Protein AF-A0A844X7T4-F1 (afdb_monomer)

Foldseek 3Di:
DPDPPPPLAALVNLVVLQCCCPPVVDDLVVSCVVSVHDSVVSVVSNVCVVVVNSHDDPPPDPPPPPPD

Mean predicted aligned error: 7.13 Å

pLDDT: mean 84.1, std 14.97, range [49.59, 97.56]

Solvent-accessible surface area (backbone atoms only — not comparable to full-atom values): 4321 Å² total; per-residue (Å²): 132,96,72,60,94,84,59,84,69,50,44,66,52,47,49,48,53,46,47,38,42,70,75,68,61,52,50,64,68,56,50,16,59,76,66,74,45,56,55,68,57,51,53,53,46,50,61,33,44,77,70,70,50,46,65,86,77,77,84,80,51,76,84,66,70,77,77,124

Radius of gyration: 14.18 Å; Cα contacts (8 Å, |Δi|>4): 40; chains: 1; bounding box: 48×20×26 Å

Nearest PDB structures (foldseek):
  7bhy-assembly1_A  TM=8.515E-01  e=2.025E-02  Bacillus subtilis subsp. subtilis str. 168
  8r7y-assembly2_D  TM=7.504E-01  e=2.575E-02  Bacillus subtilis subsp. subtilis str. 168
  7bhy-assembly2_C-2  TM=7.418E-01  e=4.164E-02  Bacillus subtilis subsp. subtilis str. 168
  2w48-assembly1_A  TM=7.089E-01  e=7.151E-02  Klebsiella pneumoniae
  5clv-assembly4_M  TM=8.256E-01  e=6.604E-01  Escherichia coli

Sequence (68 aa):
MNIHKKTRLTPYHRQEIWRLYYKEKITVTDLAKRFMVSRPTIYNVLKKARLKLFVPLSSKNERYKTIS

Secondary structure (DSSP, 8-state):
----TT-SS-HHHHHHHHHHHHTS---HHHHHHHTT--HHHHHHHHHHHHTT--SPPP-S-GGGTT--

Structure (mmCIF, N/CA/C/O backbone):
data_AF-A0A844X7T4-F1
#
_entry.id   AF-A0A844X7T4-F1
#
loop_
_atom_site.group_PDB
_atom_site.id
_atom_site.type_symbol
_atom_site.label_atom_id
_atom_site.label_alt_id
_atom_site.label_comp_id
_atom_site.label_asym_id
_atom_site.label_entity_id
_atom_site.label_seq_id
_atom_site.pdbx_PDB_ins_code
_atom_site.Cartn_x
_atom_site.Cartn_y
_atom_site.Cartn_z
_atom_site.occupancy
_atom_site.B_iso_or_equiv
_atom_site.auth_seq_id
_atom_site.auth_comp_id
_atom_site.auth_asym_id
_atom_site.auth_atom_id
_atom_site.pdbx_PDB_model_num
ATOM 1 N N . MET A 1 1 ? 8.549 6.742 -18.016 1.00 59.00 1 MET A N 1
ATOM 2 C CA . MET A 1 1 ? 8.586 5.521 -17.174 1.00 59.00 1 MET A CA 1
ATOM 3 C C . MET A 1 1 ? 8.422 4.309 -18.081 1.00 59.00 1 MET A C 1
ATOM 5 O O . MET A 1 1 ? 7.380 4.210 -18.709 1.00 59.00 1 MET A O 1
ATOM 9 N N . ASN A 1 2 ? 9.413 3.417 -18.185 1.00 67.19 2 ASN A N 1
ATOM 10 C CA . ASN A 1 2 ? 9.244 2.170 -18.942 1.00 67.19 2 ASN A CA 1
ATOM 11 C C . ASN A 1 2 ? 8.520 1.147 -18.051 1.00 67.19 2 ASN A C 1
ATOM 13 O O . ASN A 1 2 ? 9.129 0.526 -17.179 1.00 67.19 2 ASN A O 1
ATOM 17 N N . ILE A 1 3 ? 7.195 1.075 -18.175 1.00 69.56 3 ILE A N 1
ATOM 18 C CA . ILE A 1 3 ? 6.351 0.190 -17.369 1.00 69.56 3 ILE A CA 1
ATOM 19 C C . ILE A 1 3 ? 6.122 -1.086 -18.173 1.00 69.56 3 ILE A C 1
ATOM 21 O O . ILE A 1 3 ? 5.518 -1.062 -19.239 1.00 69.56 3 ILE A O 1
ATOM 25 N N . HIS A 1 4 ? 6.596 -2.216 -17.651 1.00 76.00 4 HIS A N 1
ATOM 26 C CA . HIS A 1 4 ? 6.400 -3.506 -18.302 1.00 76.00 4 HIS A CA 1
ATOM 27 C C . HIS A 1 4 ? 4.901 -3.824 -18.441 1.00 76.00 4 HIS A C 1
ATOM 29 O O . HIS A 1 4 ? 4.153 -3.652 -17.478 1.00 76.00 4 HIS A O 1
ATOM 35 N N . LYS A 1 5 ? 4.472 -4.371 -19.585 1.00 74.69 5 LYS A N 1
ATOM 36 C CA . LYS A 1 5 ? 3.061 -4.668 -19.924 1.00 74.69 5 LYS A CA 1
ATOM 37 C C . LYS A 1 5 ? 2.282 -5.498 -18.892 1.00 74.69 5 LYS A C 1
ATOM 39 O O . LYS A 1 5 ? 1.070 -5.381 -18.795 1.00 74.69 5 LYS A O 1
ATOM 44 N N . LYS A 1 6 ? 2.968 -6.320 -18.086 1.00 75.00 6 LYS A N 1
ATOM 45 C CA . LYS A 1 6 ? 2.357 -7.120 -16.998 1.00 75.00 6 LYS A CA 1
ATOM 46 C C . LYS A 1 6 ? 2.265 -6.380 -15.650 1.00 75.00 6 LYS A C 1
ATOM 48 O O . LYS A 1 6 ? 1.889 -6.973 -14.641 1.00 75.00 6 LYS A O 1
ATOM 53 N N .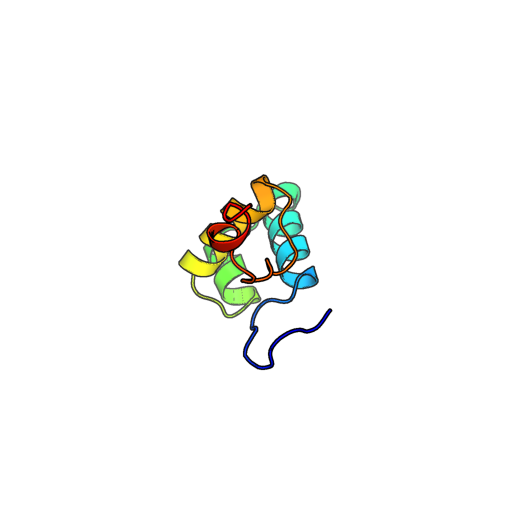 THR A 1 7 ? 2.649 -5.106 -15.591 1.00 77.81 7 THR A N 1
ATOM 54 C CA . THR A 1 7 ? 2.646 -4.327 -14.346 1.00 77.81 7 THR A CA 1
ATOM 55 C C . THR A 1 7 ? 1.220 -3.919 -13.991 1.00 77.81 7 THR A C 1
ATOM 57 O O . THR A 1 7 ? 0.697 -2.948 -14.521 1.00 77.81 7 THR A O 1
ATOM 60 N N . ARG A 1 8 ? 0.599 -4.639 -13.050 1.00 77.69 8 ARG A N 1
ATOM 61 C CA . ARG A 1 8 ? -0.789 -4.378 -12.614 1.00 77.69 8 ARG A CA 1
ATOM 62 C C . ARG A 1 8 ? -0.951 -3.095 -11.784 1.00 77.69 8 ARG A C 1
ATOM 64 O O . ARG A 1 8 ? -2.034 -2.531 -11.716 1.00 77.69 8 ARG A O 1
ATOM 71 N N . LEU A 1 9 ? 0.124 -2.619 -11.153 1.00 88.31 9 LEU A N 1
ATOM 72 C CA . LEU A 1 9 ? 0.123 -1.405 -10.331 1.00 88.31 9 LEU A CA 1
ATOM 73 C C . LEU A 1 9 ? 1.132 -0.395 -10.866 1.00 88.31 9 LEU A C 1
ATOM 75 O O . LEU A 1 9 ? 2.344 -0.595 -10.746 1.00 88.31 9 LEU A O 1
ATOM 79 N N . THR A 1 10 ? 0.626 0.699 -11.427 1.00 89.81 10 THR A N 1
ATOM 80 C CA . THR A 1 10 ? 1.440 1.841 -11.849 1.00 89.81 10 THR A CA 1
ATOM 81 C C . THR A 1 10 ? 1.959 2.608 -10.624 1.00 89.81 10 THR A C 1
ATOM 83 O O . THR A 1 10 ? 1.432 2.449 -9.519 1.00 89.81 10 THR A O 1
ATOM 86 N N . PRO A 1 11 ? 2.989 3.458 -10.770 1.00 89.12 11 PRO A N 1
ATOM 87 C CA . PRO A 1 11 ? 3.446 4.324 -9.678 1.00 89.12 11 PRO A CA 1
ATOM 88 C C . PRO A 1 11 ? 2.342 5.226 -9.118 1.00 89.12 11 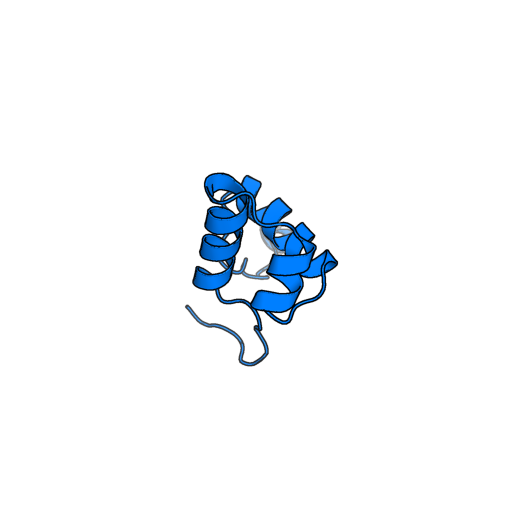PRO A C 1
ATOM 90 O O . PRO A 1 11 ? 2.248 5.376 -7.902 1.00 89.12 11 PRO A O 1
ATOM 93 N N . TYR A 1 12 ? 1.448 5.716 -9.981 1.00 90.75 12 TYR A N 1
ATOM 94 C CA . TYR A 1 12 ? 0.262 6.471 -9.576 1.00 90.75 12 TYR A CA 1
ATOM 95 C C . TYR A 1 12 ? -0.680 5.634 -8.706 1.00 90.75 12 TYR A C 1
ATOM 97 O O . TYR A 1 12 ? -1.085 6.088 -7.641 1.00 90.75 12 TYR A O 1
ATOM 105 N N . HIS A 1 13 ? -0.949 4.374 -9.072 1.00 92.69 13 HIS A N 1
ATOM 106 C CA . HIS A 1 13 ? -1.752 3.484 -8.224 1.00 92.69 13 HIS A CA 1
ATOM 107 C C . HIS A 1 13 ? -1.110 3.269 -6.850 1.00 92.69 13 HIS A C 1
ATOM 109 O O . HIS A 1 13 ? -1.811 3.207 -5.847 1.00 92.69 13 HIS A O 1
ATOM 115 N N . ARG A 1 14 ? 0.224 3.178 -6.768 1.00 93.62 14 ARG A N 1
ATOM 116 C CA . ARG A 1 14 ? 0.920 3.019 -5.479 1.00 93.62 14 ARG A CA 1
ATOM 117 C C . ARG A 1 14 ? 0.799 4.261 -4.595 1.00 93.62 14 ARG A C 1
ATOM 119 O O . ARG A 1 14 ? 0.635 4.116 -3.386 1.00 93.62 14 ARG A O 1
ATOM 126 N N . GLN A 1 15 ? 0.868 5.454 -5.184 1.00 93.44 15 GLN A N 1
ATOM 127 C CA . GLN A 1 15 ? 0.629 6.712 -4.469 1.00 93.44 15 GLN A CA 1
ATOM 128 C C . GLN A 1 15 ? -0.821 6.812 -3.993 1.00 93.44 15 GLN A C 1
ATOM 130 O O . GLN A 1 15 ? -1.065 7.168 -2.843 1.00 93.44 15 GLN A O 1
ATOM 135 N N . GLU A 1 16 ? -1.772 6.423 -4.841 1.00 95.31 16 GLU A N 1
ATOM 136 C CA . GLU A 1 16 ? -3.192 6.446 -4.501 1.00 95.31 16 GLU A CA 1
ATOM 137 C C . GLU A 1 16 ? -3.524 5.445 -3.387 1.00 95.31 16 GLU A C 1
ATOM 139 O O . GLU A 1 16 ? -4.183 5.808 -2.418 1.00 95.31 16 GLU A O 1
ATOM 144 N N . ILE A 1 17 ? -2.977 4.223 -3.434 1.00 95.75 17 ILE A N 1
ATOM 145 C CA . ILE A 1 17 ? -3.081 3.243 -2.337 1.00 95.75 17 ILE A CA 1
ATOM 146 C C . ILE A 1 17 ? -2.593 3.853 -1.016 1.00 95.75 17 ILE A C 1
ATOM 148 O O . ILE A 1 17 ? -3.245 3.694 0.014 1.00 95.75 17 ILE A O 1
ATOM 152 N N . TRP A 1 18 ? -1.463 4.566 -1.035 1.00 95.62 18 TRP A N 1
ATOM 153 C CA . TRP A 1 18 ? -0.932 5.228 0.156 1.00 95.62 18 TRP A CA 1
ATOM 154 C C . TRP A 1 18 ? -1.846 6.353 0.657 1.00 95.62 18 TRP A C 1
ATOM 156 O O . TRP A 1 18 ? -2.118 6.428 1.855 1.00 95.62 18 TRP A O 1
ATOM 166 N N . ARG A 1 19 ? -2.361 7.196 -0.246 1.00 95.69 19 ARG A N 1
ATOM 167 C CA . ARG A 1 19 ? -3.295 8.284 0.081 1.00 95.69 19 ARG A CA 1
ATOM 168 C C . ARG A 1 19 ? -4.570 7.742 0.728 1.00 95.69 19 ARG A C 1
ATOM 170 O O . ARG A 1 19 ? -4.944 8.217 1.798 1.00 95.69 19 ARG A O 1
ATOM 177 N N . LEU A 1 20 ? -5.184 6.729 0.117 1.00 96.62 20 LEU A N 1
ATOM 178 C CA . LEU A 1 20 ? -6.407 6.079 0.592 1.00 96.62 20 LEU A CA 1
ATOM 179 C C . LEU A 1 20 ? -6.204 5.399 1.952 1.00 96.62 20 LEU A C 1
ATOM 181 O O . LEU A 1 20 ? -7.029 5.539 2.850 1.00 96.62 20 LEU A O 1
ATOM 185 N N . TYR A 1 21 ? -5.081 4.703 2.137 1.00 96.19 21 TYR A N 1
ATOM 186 C CA . TYR A 1 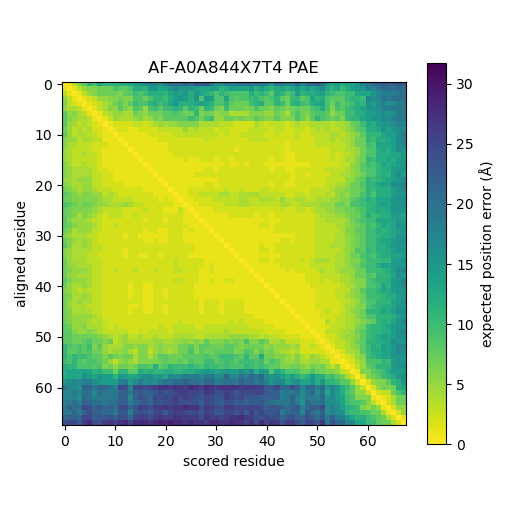21 ? -4.766 4.055 3.409 1.00 96.19 21 TYR A CA 1
ATOM 187 C C . TYR A 1 21 ? -4.496 5.072 4.528 1.00 96.19 21 TYR A C 1
ATOM 189 O O . TYR A 1 21 ? -4.978 4.923 5.650 1.00 96.19 21 TYR A O 1
ATOM 197 N N . TYR A 1 22 ? -3.719 6.120 4.241 1.00 93.19 22 TYR A N 1
ATOM 198 C CA . TYR A 1 22 ? -3.271 7.058 5.268 1.00 93.19 22 TYR A CA 1
ATOM 199 C C . TYR A 1 22 ? -4.329 8.106 5.628 1.00 93.19 22 TYR A C 1
ATOM 201 O O . TYR A 1 22 ? -4.555 8.337 6.820 1.00 93.19 22 TYR A O 1
ATOM 209 N N . LYS A 1 23 ? -4.969 8.720 4.618 1.00 94.12 23 LYS A N 1
ATOM 210 C CA . LYS A 1 23 ? -5.958 9.797 4.792 1.00 94.12 23 LYS A CA 1
ATOM 211 C C . LYS A 1 23 ? -7.374 9.268 4.997 1.00 94.12 23 LYS A C 1
ATOM 213 O O . LYS A 1 23 ? -8.035 9.689 5.933 1.00 94.12 23 LYS A O 1
ATOM 218 N N . GLU A 1 24 ? -7.821 8.350 4.143 1.00 94.38 24 GLU A N 1
ATOM 219 C CA . GLU A 1 24 ? -9.212 7.864 4.144 1.00 94.38 24 GLU A CA 1
ATOM 220 C C . GLU A 1 24 ? -9.413 6.615 5.018 1.00 94.38 24 GLU A C 1
ATOM 222 O O . GLU A 1 24 ? -10.535 6.149 5.173 1.00 94.38 24 GLU A O 1
ATOM 227 N N . LYS A 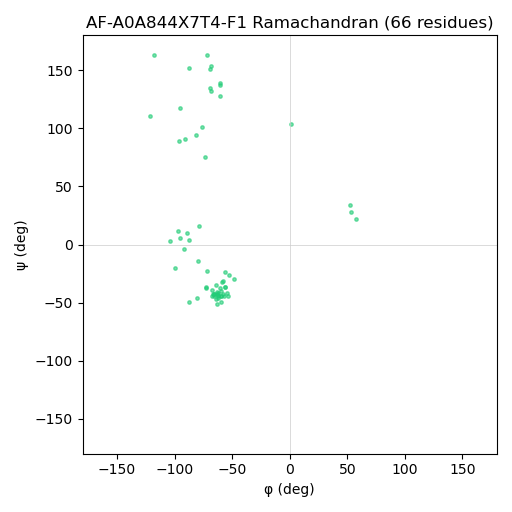1 25 ? -8.334 6.065 5.600 1.00 94.62 25 LYS A N 1
ATOM 228 C CA . LYS A 1 25 ? -8.350 4.869 6.467 1.00 94.62 25 LYS A CA 1
ATOM 229 C C . LYS A 1 25 ? -9.047 3.654 5.836 1.00 94.62 25 LYS A C 1
ATOM 231 O O . LYS A 1 25 ? -9.542 2.783 6.548 1.00 94.62 25 LYS A O 1
ATOM 236 N N . ILE A 1 26 ? -9.033 3.563 4.502 1.00 96.94 26 ILE A N 1
ATOM 237 C CA . ILE A 1 26 ? -9.603 2.428 3.767 1.00 96.94 26 ILE A CA 1
ATOM 238 C C . ILE A 1 26 ? -8.881 1.141 4.183 1.00 96.94 26 ILE A C 1
ATOM 240 O O . ILE A 1 26 ? -7.647 1.096 4.277 1.00 96.94 26 ILE A O 1
ATOM 244 N N . THR A 1 27 ? -9.645 0.068 4.396 1.00 96.94 27 THR A N 1
ATOM 245 C CA . THR A 1 27 ? -9.080 -1.216 4.811 1.00 96.94 27 THR A CA 1
ATOM 246 C C . THR A 1 27 ? -8.244 -1.858 3.700 1.00 96.94 27 THR A C 1
ATOM 248 O O . THR A 1 27 ? -8.480 -1.681 2.503 1.00 96.94 27 THR A O 1
ATOM 251 N N . VAL A 1 28 ? -7.274 -2.690 4.086 1.00 96.62 28 VAL A N 1
ATOM 252 C CA . VAL A 1 28 ? -6.453 -3.456 3.129 1.00 96.62 28 VAL A CA 1
ATOM 253 C C . VAL A 1 28 ? -7.311 -4.374 2.247 1.00 96.62 28 VAL A C 1
ATOM 255 O O . VAL A 1 28 ? -6.973 -4.597 1.084 1.00 96.62 28 VAL A O 1
ATOM 258 N N . THR A 1 29 ? -8.418 -4.898 2.779 1.00 97.56 29 THR A N 1
ATOM 259 C CA . THR A 1 29 ? -9.348 -5.759 2.036 1.00 97.56 29 THR A CA 1
ATOM 260 C C . THR A 1 29 ? -10.051 -4.985 0.923 1.00 97.56 29 THR A C 1
ATOM 262 O O . THR A 1 29 ? -10.132 -5.480 -0.201 1.00 97.56 29 THR A O 1
ATOM 265 N N . ASP A 1 30 ? -10.494 -3.760 1.197 1.00 97.31 30 ASP A N 1
ATOM 266 C CA . ASP A 1 30 ? -11.176 -2.927 0.203 1.00 97.31 30 ASP A CA 1
ATOM 267 C C . ASP A 1 30 ? -10.201 -2.390 -0.845 1.00 97.31 30 ASP A C 1
ATOM 269 O O . ASP A 1 30 ? -10.513 -2.385 -2.034 1.00 97.31 30 ASP A O 1
ATOM 273 N N . LEU A 1 31 ? -8.973 -2.045 -0.442 1.00 97.00 31 LEU A N 1
ATOM 274 C CA . LEU A 1 31 ? -7.897 -1.702 -1.379 1.00 97.00 31 LEU A CA 1
ATOM 275 C C . LEU A 1 31 ? -7.578 -2.869 -2.323 1.00 97.00 31 LEU A C 1
ATOM 277 O O . LEU A 1 31 ? -7.435 -2.672 -3.528 1.00 97.00 31 LEU A O 1
ATOM 281 N N . ALA A 1 32 ? -7.494 -4.094 -1.800 1.00 96.88 32 ALA A N 1
ATOM 282 C CA . ALA A 1 32 ? -7.240 -5.282 -2.611 1.00 96.88 32 ALA A CA 1
ATOM 283 C C . ALA A 1 32 ? -8.335 -5.489 -3.673 1.00 96.88 32 ALA A C 1
ATOM 285 O O . ALA A 1 32 ? -8.019 -5.714 -4.843 1.00 96.88 32 ALA A O 1
ATOM 286 N N . LYS A 1 33 ? -9.609 -5.326 -3.287 1.00 96.81 33 LYS A N 1
ATOM 287 C CA . LYS A 1 33 ? -10.753 -5.378 -4.211 1.00 96.81 33 LYS A CA 1
ATOM 288 C C . LYS A 1 33 ? -10.692 -4.252 -5.249 1.00 96.81 33 LYS A C 1
ATOM 290 O O . LYS A 1 33 ? -10.735 -4.532 -6.443 1.00 96.81 33 LYS A O 1
ATOM 295 N N . ARG A 1 34 ? -10.510 -2.999 -4.810 1.00 95.75 34 ARG A N 1
ATOM 296 C CA . ARG A 1 34 ? -10.497 -1.798 -5.668 1.00 95.75 34 ARG A CA 1
ATOM 297 C C . ARG A 1 34 ? -9.407 -1.836 -6.735 1.00 95.75 34 ARG A C 1
ATOM 299 O O . ARG A 1 34 ? -9.645 -1.438 -7.867 1.00 95.75 34 ARG A O 1
ATOM 306 N N . PHE A 1 35 ? -8.218 -2.318 -6.382 1.00 94.62 35 PHE A N 1
ATOM 307 C CA . PHE A 1 35 ? -7.085 -2.412 -7.307 1.00 94.62 35 PHE A CA 1
ATOM 308 C C . PHE A 1 35 ? -6.953 -3.794 -7.967 1.00 94.62 35 PHE A C 1
ATOM 310 O O . PHE A 1 35 ? -5.983 -4.034 -8.684 1.00 94.62 35 PHE A O 1
ATOM 317 N N . MET A 1 36 ? -7.905 -4.707 -7.736 1.00 94.75 36 MET A N 1
ATOM 318 C CA . MET A 1 36 ? -7.921 -6.076 -8.268 1.00 94.75 36 MET A CA 1
ATOM 319 C C . MET A 1 36 ? -6.624 -6.862 -8.003 1.00 94.75 36 MET A C 1
ATOM 321 O O . MET A 1 36 ? -6.188 -7.677 -8.822 1.00 94.75 36 MET A O 1
ATOM 325 N N . VAL A 1 37 ? -5.979 -6.625 -6.862 1.00 94.56 37 VAL A N 1
ATOM 326 C CA . VAL A 1 37 ? -4.728 -7.287 -6.462 1.00 94.56 37 VAL A CA 1
ATOM 327 C C . VAL A 1 37 ? -4.919 -8.094 -5.186 1.00 94.56 37 VAL A C 1
ATOM 329 O O . VAL A 1 37 ? -5.863 -7.901 -4.429 1.00 94.56 37 VAL A O 1
ATOM 332 N N . SER A 1 38 ? -3.989 -9.005 -4.915 1.00 95.81 38 SER A N 1
ATOM 333 C CA . SER A 1 38 ? -3.998 -9.761 -3.666 1.00 95.81 38 SER A CA 1
ATOM 334 C C . SER A 1 38 ? -3.657 -8.862 -2.466 1.00 95.81 38 SER A C 1
ATOM 336 O O . SER A 1 38 ? -2.876 -7.912 -2.581 1.00 95.81 38 SER A O 1
ATOM 338 N N . ARG A 1 39 ? -4.177 -9.195 -1.278 1.00 96.31 39 ARG A N 1
ATOM 339 C CA . ARG A 1 39 ? -3.842 -8.498 -0.018 1.00 96.31 39 ARG A CA 1
ATOM 340 C C . ARG A 1 39 ? -2.325 -8.447 0.255 1.00 96.31 39 ARG A C 1
ATOM 342 O O . ARG A 1 39 ? -1.844 -7.369 0.603 1.00 96.31 39 ARG A O 1
ATOM 349 N N . PRO A 1 40 ? -1.535 -9.521 0.020 1.00 97.25 40 PRO A N 1
ATOM 350 C CA . PRO A 1 40 ? -0.073 -9.458 0.121 1.00 97.25 40 PRO A CA 1
ATOM 351 C C . PRO A 1 40 ? 0.563 -8.389 -0.776 1.00 97.25 40 PRO A C 1
ATOM 353 O O . PRO A 1 40 ? 1.516 -7.723 -0.373 1.00 97.25 40 PRO A O 1
ATOM 356 N N . THR A 1 41 ? 0.014 -8.170 -1.975 1.00 95.25 41 THR A N 1
ATOM 357 C CA . THR A 1 41 ? 0.486 -7.104 -2.872 1.00 95.25 41 THR A CA 1
ATOM 358 C C . THR A 1 41 ? 0.290 -5.727 -2.244 1.00 95.25 41 THR A C 1
ATOM 360 O O . THR A 1 41 ? 1.211 -4.913 -2.278 1.00 95.25 41 THR A O 1
ATOM 363 N N . ILE A 1 42 ? -0.866 -5.478 -1.619 1.00 96.50 42 ILE A N 1
ATOM 364 C CA . ILE A 1 42 ? -1.133 -4.221 -0.908 1.00 96.50 42 ILE A CA 1
ATOM 365 C C . ILE A 1 42 ? -0.162 -4.037 0.261 1.00 96.50 42 ILE A C 1
ATOM 367 O O . ILE A 1 42 ? 0.447 -2.976 0.366 1.00 96.50 42 ILE A O 1
ATOM 371 N N . TYR A 1 43 ? 0.067 -5.063 1.088 1.00 96.56 43 TYR A N 1
ATOM 372 C CA . TYR A 1 43 ? 1.046 -4.976 2.182 1.00 96.56 43 TYR A CA 1
ATOM 373 C C . TY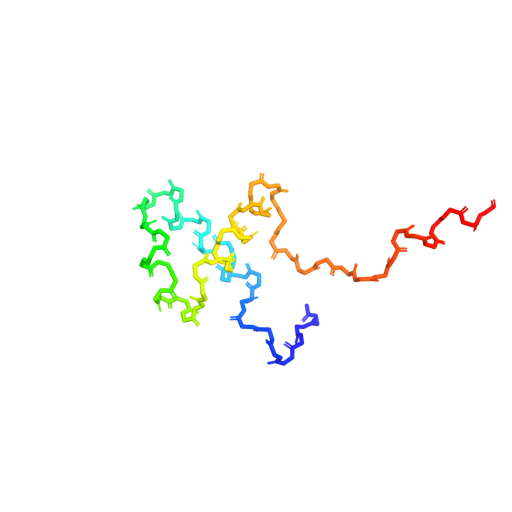R A 1 43 ? 2.456 -4.637 1.680 1.00 96.56 43 TYR A C 1
ATOM 375 O O . TYR A 1 43 ? 3.120 -3.769 2.248 1.00 96.56 43 TYR A O 1
ATOM 383 N N . ASN A 1 44 ? 2.897 -5.251 0.579 1.00 94.12 44 ASN A N 1
ATOM 384 C CA . ASN A 1 44 ? 4.186 -4.938 -0.042 1.00 94.12 44 ASN A CA 1
ATOM 385 C C . ASN A 1 44 ? 4.256 -3.493 -0.554 1.00 94.12 44 ASN A C 1
ATOM 387 O O . ASN A 1 44 ? 5.285 -2.833 -0.398 1.00 94.12 44 ASN A O 1
ATOM 391 N N . VAL A 1 45 ? 3.174 -2.989 -1.155 1.00 93.44 45 VAL A N 1
ATOM 392 C CA . VAL A 1 45 ? 3.085 -1.593 -1.602 1.00 93.44 45 VAL A CA 1
ATOM 393 C C . VAL A 1 45 ? 3.145 -0.645 -0.413 1.00 93.44 45 VAL A C 1
ATOM 395 O O . VAL A 1 45 ? 3.943 0.283 -0.445 1.00 93.44 45 VAL A O 1
ATOM 398 N N . LEU A 1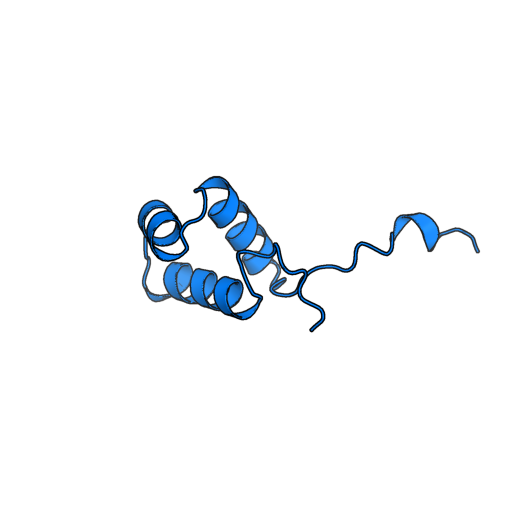 46 ? 2.385 -0.900 0.655 1.00 94.38 46 LEU A N 1
ATOM 399 C CA . LEU A 1 46 ? 2.400 -0.078 1.867 1.00 94.38 46 LEU A CA 1
ATOM 400 C C . LEU A 1 46 ? 3.778 -0.083 2.541 1.00 94.38 46 LEU A C 1
ATOM 402 O O . LEU A 1 46 ? 4.272 0.974 2.929 1.00 94.38 46 LEU A O 1
ATOM 406 N N . LYS A 1 47 ? 4.447 -1.244 2.613 1.00 94.31 47 LYS A N 1
ATOM 407 C CA . LYS 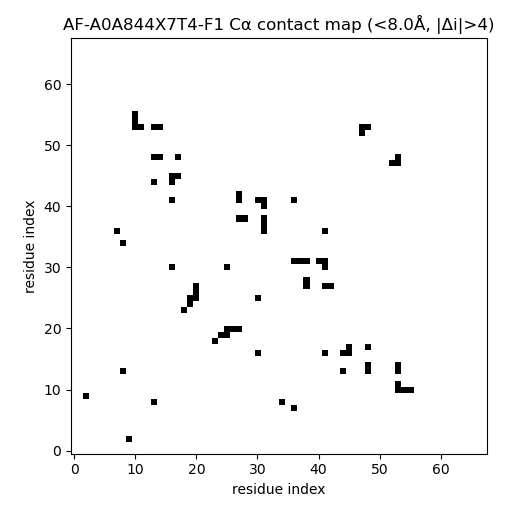A 1 47 ? 5.822 -1.360 3.127 1.00 94.31 47 LYS A CA 1
ATOM 408 C C . LYS A 1 47 ? 6.792 -0.464 2.349 1.00 94.31 47 LYS A C 1
ATOM 410 O O . LYS A 1 47 ? 7.593 0.234 2.961 1.00 94.31 47 LYS A O 1
ATOM 415 N N . LYS A 1 48 ? 6.699 -0.443 1.016 1.00 91.31 48 LYS A N 1
ATOM 416 C CA . LYS A 1 48 ? 7.530 0.416 0.150 1.00 91.31 48 LYS A CA 1
ATOM 417 C C . LYS A 1 48 ? 7.127 1.893 0.214 1.00 91.31 48 LYS A C 1
ATOM 419 O O . LYS A 1 48 ? 7.995 2.759 0.230 1.00 91.31 48 LYS A O 1
ATOM 424 N N . ALA A 1 49 ? 5.832 2.184 0.309 1.00 90.50 49 ALA A N 1
ATOM 425 C CA . ALA A 1 49 ? 5.299 3.539 0.416 1.00 90.50 49 ALA A CA 1
ATOM 426 C C . ALA A 1 49 ? 5.740 4.239 1.710 1.00 90.50 49 ALA A C 1
ATOM 428 O O . ALA A 1 49 ? 6.046 5.429 1.675 1.00 90.50 49 ALA A O 1
ATOM 429 N N . ARG A 1 50 ? 5.883 3.500 2.823 1.00 88.62 50 ARG A N 1
ATOM 430 C CA . ARG A 1 50 ? 6.496 4.018 4.063 1.00 88.62 50 ARG A CA 1
ATOM 431 C C . ARG A 1 50 ? 7.925 4.525 3.848 1.00 88.62 50 ARG A C 1
ATOM 433 O O . ARG A 1 50 ? 8.331 5.476 4.500 1.00 88.62 50 ARG A O 1
ATOM 440 N N . LEU A 1 51 ? 8.657 3.929 2.907 1.00 89.06 51 LEU A N 1
ATOM 441 C CA . LEU A 1 51 ? 10.002 4.348 2.496 1.00 89.06 51 LEU A CA 1
ATOM 442 C C . LEU A 1 51 ? 9.983 5.391 1.362 1.00 89.06 51 LEU A C 1
ATOM 444 O O . LEU A 1 51 ? 11.016 5.664 0.762 1.00 89.06 51 LEU A O 1
ATOM 448 N N . LYS A 1 52 ? 8.810 5.947 1.023 1.00 83.62 52 LYS A N 1
ATOM 449 C CA . LYS A 1 52 ? 8.582 6.854 -0.118 1.00 83.62 52 LYS A CA 1
ATOM 450 C C . LYS A 1 52 ? 8.971 6.261 -1.488 1.00 83.62 52 LYS A C 1
ATOM 452 O O . LYS A 1 52 ? 9.157 6.992 -2.459 1.00 83.62 52 LYS A O 1
ATOM 457 N N . LEU A 1 53 ? 9.039 4.931 -1.603 1.00 82.19 53 LEU A N 1
ATOM 458 C CA . LEU A 1 53 ? 9.383 4.227 -2.842 1.00 82.19 53 LEU A CA 1
ATOM 459 C C . LEU A 1 53 ? 8.123 3.892 -3.655 1.00 82.19 53 LEU A C 1
ATOM 461 O O . LEU A 1 53 ? 7.518 2.831 -3.495 1.00 82.19 53 LEU A O 1
ATOM 465 N N . PHE A 1 54 ? 7.736 4.796 -4.557 1.00 79.00 54 PHE A N 1
ATOM 466 C CA . PHE A 1 54 ? 6.560 4.625 -5.430 1.00 79.00 54 PHE A CA 1
ATOM 467 C C . PHE A 1 54 ? 6.909 4.156 -6.852 1.00 79.00 54 PHE A C 1
ATOM 469 O O . PHE A 1 54 ? 6.073 3.581 -7.562 1.00 79.00 54 PHE A O 1
ATOM 476 N N . VAL A 1 55 ? 8.158 4.358 -7.267 1.00 76.69 55 VAL A N 1
ATOM 477 C CA . VAL A 1 55 ? 8.652 3.987 -8.596 1.00 76.69 55 VAL A CA 1
ATOM 478 C C . VAL A 1 55 ? 9.166 2.543 -8.623 1.00 76.69 55 VAL A C 1
ATOM 480 O O . VAL A 1 55 ? 9.589 2.018 -7.590 1.00 76.69 55 VAL A O 1
ATOM 483 N N . PRO A 1 56 ? 9.120 1.857 -9.782 1.00 70.25 56 PRO A N 1
ATOM 484 C CA . PRO A 1 56 ? 9.797 0.579 -9.936 1.00 70.25 56 PRO A CA 1
ATOM 485 C C . PRO A 1 56 ? 11.297 0.782 -9.714 1.00 70.25 56 PRO A C 1
ATOM 487 O O . PRO A 1 56 ? 11.901 1.654 -10.336 1.00 70.25 56 PRO A O 1
ATOM 490 N N . LEU A 1 57 ? 11.889 -0.021 -8.833 1.00 69.69 57 LEU A N 1
ATOM 491 C CA . LEU A 1 57 ? 13.340 -0.077 -8.694 1.00 69.69 57 LEU A CA 1
ATOM 492 C C . LEU A 1 57 ? 13.907 -0.732 -9.955 1.00 69.69 57 LEU A C 1
ATOM 494 O O . LEU A 1 57 ? 13.370 -1.746 -10.413 1.00 69.69 57 LEU A O 1
ATOM 498 N N . SER A 1 58 ? 14.966 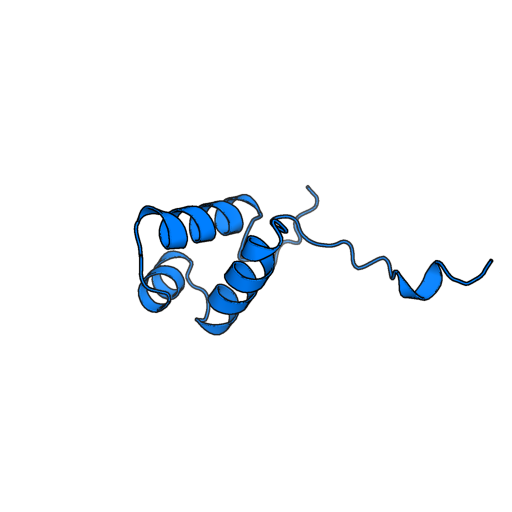-0.161 -10.528 1.00 64.25 58 SER A N 1
ATOM 499 C CA . SER A 1 58 ? 15.687 -0.849 -11.593 1.00 64.25 58 SER A CA 1
ATOM 500 C C . SER A 1 58 ? 16.387 -2.066 -10.983 1.00 64.25 58 SER A C 1
ATOM 502 O O . SER A 1 58 ? 17.040 -1.975 -9.948 1.00 64.25 58 SER A O 1
ATOM 504 N N . SER A 1 59 ? 16.249 -3.234 -11.612 1.00 57.72 59 SER A N 1
ATOM 505 C CA . SER A 1 59 ? 16.953 -4.450 -11.187 1.00 57.72 59 SER A CA 1
ATOM 506 C C . SER A 1 59 ? 18.412 -4.470 -11.654 1.00 57.72 59 SER A C 1
ATOM 508 O O . SER A 1 59 ? 19.023 -5.537 -11.676 1.00 57.72 59 SER A O 1
ATOM 510 N N . LYS A 1 60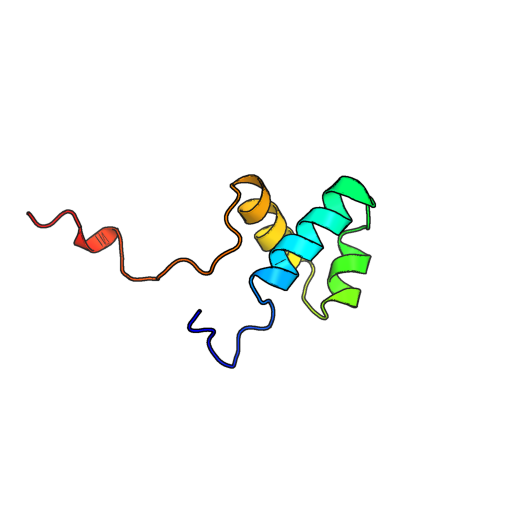 ? 18.981 -3.325 -12.070 1.00 57.56 60 LYS A N 1
ATOM 511 C CA . LYS A 1 60 ? 20.411 -3.204 -12.383 1.00 57.56 60 LYS A CA 1
ATOM 512 C C . LYS A 1 60 ? 21.192 -3.208 -11.063 1.00 57.56 60 LYS A C 1
ATOM 514 O O . LYS A 1 60 ? 21.599 -2.173 -10.558 1.00 57.56 60 LYS A O 1
ATOM 519 N N . ASN A 1 61 ? 21.272 -4.415 -10.508 1.00 55.28 61 ASN A N 1
ATOM 520 C CA . ASN A 1 61 ? 22.132 -4.936 -9.458 1.00 55.28 61 ASN A CA 1
ATOM 521 C C . ASN A 1 61 ? 23.121 -3.939 -8.840 1.00 55.28 61 ASN A C 1
ATOM 523 O O . ASN A 1 61 ? 24.220 -3.742 -9.351 1.00 55.28 61 ASN A O 1
ATOM 527 N N . GLU A 1 62 ? 22.791 -3.477 -7.633 1.00 56.28 62 GLU A N 1
ATOM 528 C CA . GLU A 1 62 ? 23.770 -3.017 -6.634 1.00 56.28 62 GLU A CA 1
ATOM 529 C C . GLU A 1 62 ? 24.920 -4.033 -6.458 1.00 56.28 62 GLU A C 1
ATOM 531 O O . GLU A 1 62 ? 26.060 -3.643 -6.238 1.00 56.28 62 GLU A O 1
ATOM 536 N N . ARG A 1 63 ? 24.647 -5.334 -6.662 1.00 49.59 63 ARG A N 1
ATOM 537 C CA . ARG A 1 63 ? 25.619 -6.442 -6.590 1.00 49.59 63 ARG A CA 1
ATOM 538 C C . ARG A 1 63 ? 26.844 -6.289 -7.510 1.00 49.59 63 ARG A C 1
ATOM 540 O O . ARG A 1 63 ? 27.862 -6.899 -7.220 1.00 49.59 63 ARG A O 1
ATOM 547 N N . TYR A 1 64 ? 26.762 -5.518 -8.599 1.00 56.53 64 TYR A N 1
ATOM 548 C CA . TYR A 1 64 ? 27.891 -5.311 -9.524 1.00 56.53 64 TYR A CA 1
ATOM 549 C C . TYR A 1 64 ? 28.579 -3.947 -9.366 1.00 56.53 64 TYR A C 1
ATOM 551 O O . TYR A 1 64 ? 29.489 -3.648 -10.130 1.00 56.53 64 TYR A O 1
ATOM 559 N N . LYS A 1 65 ? 28.167 -3.108 -8.404 1.00 56.25 65 LYS A N 1
ATOM 560 C CA . LYS A 1 65 ? 28.809 -1.802 -8.163 1.00 56.25 65 LYS A CA 1
ATOM 561 C C . LYS A 1 65 ? 30.110 -1.894 -7.356 1.00 56.25 65 LYS A C 1
ATOM 563 O O . LYS A 1 65 ? 30.853 -0.926 -7.326 1.00 56.25 65 LYS A O 1
ATOM 568 N N . THR A 1 66 ? 30.386 -3.032 -6.718 1.00 57.53 66 THR A N 1
ATOM 569 C CA . THR A 1 66 ? 31.554 -3.255 -5.844 1.00 57.53 66 THR A CA 1
ATOM 570 C C . THR A 1 66 ? 32.737 -3.947 -6.524 1.00 57.53 66 THR A C 1
ATOM 572 O O . THR A 1 66 ? 33.664 -4.365 -5.841 1.00 57.53 66 THR A O 1
ATOM 575 N N . ILE A 1 67 ? 32.727 -4.078 -7.853 1.00 57.84 67 ILE A N 1
ATOM 576 C CA . ILE A 1 67 ? 33.926 -4.467 -8.604 1.00 57.84 67 ILE A CA 1
ATOM 577 C C . ILE A 1 67 ? 34.559 -3.164 -9.100 1.00 57.84 67 ILE A C 1
ATOM 579 O O . ILE A 1 67 ? 34.180 -2.634 -10.144 1.00 57.84 67 ILE A O 1
ATOM 583 N N . SER A 1 68 ? 35.440 -2.585 -8.294 1.00 53.03 68 SER A N 1
ATOM 584 C CA . SER A 1 68 ? 36.324 -1.471 -8.655 1.00 53.03 68 SER A CA 1
ATOM 585 C C . SER A 1 68 ? 37.686 -1.722 -8.041 1.00 53.03 68 SER A C 1
ATOM 587 O O . SER A 1 68 ? 37.705 -2.247 -6.905 1.00 53.03 68 SER A O 1
#